Protein AF-A0ABD2N7H8-F1 (afdb_monomer_lite)

pLDDT: mean 76.95, std 12.11, range [37.44, 95.25]

Structure (mmCIF, N/CA/C/O backbone):
data_AF-A0ABD2N7H8-F1
#
_entry.id   AF-A0ABD2N7H8-F1
#
loop_
_atom_site.group_PDB
_atom_site.id
_atom_site.type_symbol
_atom_site.label_atom_id
_atom_site.label_alt_id
_atom_site.label_comp_id
_atom_site.label_asym_id
_atom_site.label_entity_id
_atom_site.label_seq_id
_atom_site.pdbx_PDB_ins_code
_atom_site.Cartn_x
_atom_site.Cartn_y
_atom_site.Cartn_z
_atom_site.occupancy
_atom_site.B_iso_or_equiv
_atom_site.auth_seq_id
_atom_site.auth_comp_id
_atom_site.auth_asym_id
_atom_site.auth_atom_id
_atom_site.pdbx_PDB_model_num
ATOM 1 N N . MET A 1 1 ? -6.642 -3.639 -12.240 1.00 63.88 1 MET A N 1
ATOM 2 C CA . MET A 1 1 ? -5.841 -4.214 -13.338 1.00 63.88 1 MET A CA 1
ATOM 3 C C . MET A 1 1 ? -6.192 -5.680 -13.541 1.00 63.88 1 MET A C 1
ATOM 5 O O . MET A 1 1 ? -6.770 -5.954 -14.569 1.00 63.88 1 MET A O 1
ATOM 9 N N . MET A 1 2 ? -6.009 -6.578 -12.559 1.00 77.31 2 MET A N 1
ATOM 10 C CA . MET A 1 2 ? -6.361 -8.007 -12.736 1.00 77.31 2 MET A CA 1
ATOM 11 C C . MET A 1 2 ? -7.836 -8.258 -13.088 1.00 77.31 2 MET A C 1
ATOM 13 O O . MET A 1 2 ? -8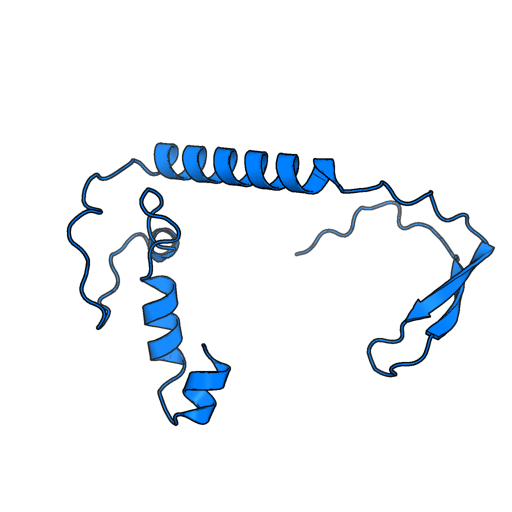.098 -8.890 -14.095 1.00 77.31 2 MET A O 1
ATOM 17 N N . LYS A 1 3 ? -8.788 -7.650 -12.367 1.00 81.75 3 LYS A N 1
ATOM 18 C CA . LYS A 1 3 ? -10.217 -7.739 -12.732 1.00 81.75 3 LYS A CA 1
ATOM 19 C C . LYS A 1 3 ? -10.524 -7.219 -14.140 1.00 81.75 3 LYS A C 1
ATOM 21 O O . LYS A 1 3 ? -11.371 -7.756 -14.820 1.00 81.75 3 LYS A O 1
ATOM 26 N N . LYS A 1 4 ? -9.796 -6.187 -14.578 1.00 82.94 4 LYS A N 1
ATOM 27 C CA . LYS A 1 4 ? -9.963 -5.628 -15.921 1.00 82.94 4 LYS A CA 1
ATOM 28 C C . LYS A 1 4 ? -9.431 -6.589 -16.993 1.00 82.94 4 LYS A C 1
ATOM 30 O O . LYS A 1 4 ? -10.059 -6.716 -18.023 1.00 82.94 4 LYS A O 1
ATOM 35 N N . ALA A 1 5 ? -8.316 -7.274 -16.733 1.00 83.38 5 ALA A N 1
ATOM 36 C CA . ALA A 1 5 ? -7.802 -8.309 -17.631 1.00 83.38 5 ALA A CA 1
ATOM 37 C C . ALA A 1 5 ? -8.780 -9.488 -17.752 1.00 83.38 5 ALA A C 1
ATOM 39 O O . ALA A 1 5 ? -8.982 -9.996 -18.844 1.00 83.38 5 ALA A O 1
ATOM 40 N N . GLU A 1 6 ? -9.427 -9.870 -16.643 1.00 83.94 6 GLU A N 1
ATOM 41 C CA . GLU A 1 6 ? -10.507 -10.868 -16.647 1.00 83.94 6 GLU A CA 1
ATOM 42 C C . GLU A 1 6 ? -11.719 -10.397 -17.468 1.00 83.94 6 GLU A C 1
ATOM 44 O O . GLU A 1 6 ? -12.287 -11.188 -18.214 1.00 83.94 6 GLU A O 1
ATOM 49 N N . ASP A 1 7 ? -12.094 -9.118 -17.360 1.00 88.25 7 ASP A N 1
ATOM 50 C CA . ASP A 1 7 ? -13.196 -8.529 -18.132 1.00 88.25 7 ASP A CA 1
ATOM 51 C C . ASP A 1 7 ? -12.862 -8.386 -19.637 1.00 88.25 7 ASP A C 1
ATOM 53 O O . ASP A 1 7 ? -13.755 -8.510 -20.476 1.00 88.25 7 ASP A O 1
ATOM 57 N N . ASP A 1 8 ? -11.590 -8.137 -19.976 1.00 85.75 8 ASP A N 1
ATOM 58 C CA . ASP A 1 8 ? -11.084 -7.902 -21.341 1.00 85.75 8 ASP A CA 1
ATOM 59 C C . ASP A 1 8 ? -10.575 -9.197 -22.040 1.00 85.75 8 ASP A C 1
ATOM 61 O O . ASP A 1 8 ? -10.069 -9.128 -23.160 1.00 85.75 8 ASP A O 1
ATOM 65 N N . ASP A 1 9 ? -10.724 -10.374 -21.409 1.00 83.38 9 ASP A N 1
ATOM 66 C CA . ASP A 1 9 ? -10.234 -11.696 -21.872 1.00 83.38 9 ASP A CA 1
ATOM 67 C C . ASP A 1 9 ? -8.712 -11.730 -22.165 1.00 83.38 9 ASP A C 1
ATOM 69 O O . ASP A 1 9 ? -8.216 -12.448 -23.037 1.00 83.38 9 ASP A O 1
ATOM 73 N N . GLU A 1 10 ? -7.945 -10.924 -21.424 1.00 82.31 10 GLU A N 1
ATOM 74 C CA . GLU A 1 10 ? -6.483 -10.866 -21.482 1.00 82.31 10 GLU A CA 1
ATOM 75 C C . GLU A 1 10 ? -5.841 -11.785 -20.429 1.00 82.31 10 GLU A C 1
ATOM 77 O O . GLU A 1 10 ? -6.380 -11.993 -19.343 1.00 82.31 10 GLU A O 1
ATOM 82 N N . ASP A 1 11 ? -4.631 -12.293 -20.703 1.00 85.75 11 ASP A N 1
ATOM 83 C CA . ASP A 1 11 ? -3.889 -13.128 -19.747 1.00 85.75 11 ASP A CA 1
ATOM 84 C C . ASP A 1 11 ? -3.553 -12.340 -18.454 1.00 85.75 11 ASP A C 1
ATOM 86 O O . ASP A 1 11 ? -2.730 -11.408 -18.481 1.00 85.75 11 ASP A O 1
ATOM 90 N N . PRO A 1 12 ? -4.097 -12.731 -17.281 1.00 85.38 12 PRO A N 1
ATOM 91 C CA . PRO A 1 12 ? -3.819 -12.056 -16.015 1.00 85.38 12 PRO A CA 1
ATOM 92 C C . PRO A 1 12 ? -2.330 -12.063 -15.639 1.00 85.38 12 PRO A C 1
ATOM 94 O O . PRO A 1 12 ? -1.849 -11.141 -14.967 1.00 85.38 12 PRO A O 1
ATOM 97 N N . HIS A 1 13 ? -1.575 -13.080 -16.072 1.00 84.62 13 HIS A N 1
ATOM 98 C CA . HIS A 1 13 ? -0.141 -13.181 -15.810 1.00 84.62 13 HIS A CA 1
ATOM 99 C C . HIS A 1 13 ? 0.656 -12.121 -16.565 1.00 84.62 13 HIS A C 1
ATOM 101 O O . HIS A 1 13 ? 1.638 -11.605 -16.021 1.00 84.62 13 HIS A O 1
ATOM 107 N N . LEU A 1 14 ? 0.218 -11.753 -17.770 1.00 83.69 14 LEU A N 1
ATOM 108 C CA . LEU A 1 14 ? 0.830 -10.687 -18.554 1.00 83.69 14 LEU A CA 1
ATOM 109 C C . LEU A 1 14 ? 0.590 -9.324 -17.895 1.00 83.69 14 LEU A C 1
ATOM 111 O O . LEU A 1 14 ? 1.540 -8.577 -17.662 1.00 83.69 14 LEU A O 1
ATOM 115 N N . CYS A 1 15 ? -0.642 -9.053 -17.460 1.00 83.50 15 CYS A N 1
ATOM 116 C CA . CYS A 1 15 ? -0.972 -7.848 -16.692 1.00 83.50 15 CYS A CA 1
ATOM 117 C C . CYS A 1 15 ? -0.119 -7.720 -15.417 1.00 83.50 15 CYS A C 1
ATOM 119 O O . CYS A 1 15 ? 0.377 -6.646 -15.063 1.00 83.50 15 CYS A O 1
ATOM 121 N N . LEU A 1 16 ? 0.087 -8.834 -14.713 1.00 84.00 16 LEU A N 1
ATOM 122 C CA . LEU A 1 16 ? 0.910 -8.872 -13.511 1.00 84.00 16 LEU A CA 1
ATOM 123 C C . LEU A 1 16 ? 2.403 -8.662 -13.815 1.00 84.00 16 LEU A C 1
ATOM 125 O O . LEU A 1 16 ? 3.113 -8.040 -13.019 1.00 84.00 16 LEU A O 1
ATOM 129 N N . LEU A 1 17 ? 2.882 -9.174 -14.950 1.00 82.81 17 LEU A N 1
ATOM 130 C CA . LEU A 1 17 ? 4.239 -8.950 -15.440 1.00 82.81 17 LEU A CA 1
ATOM 131 C C . LEU A 1 17 ? 4.483 -7.463 -15.700 1.00 82.81 17 LEU A C 1
ATOM 133 O O . LEU A 1 17 ? 5.481 -6.908 -15.237 1.00 82.81 17 LEU A O 1
ATOM 137 N N . GLU A 1 18 ? 3.546 -6.815 -16.387 1.00 80.88 18 GLU A N 1
ATOM 138 C CA . GLU A 1 18 ? 3.612 -5.391 -16.686 1.00 80.88 18 GLU A CA 1
ATOM 139 C C . GLU A 1 18 ? 3.586 -4.558 -15.413 1.00 80.88 18 GLU A C 1
ATOM 141 O O . GLU A 1 18 ? 4.498 -3.757 -15.206 1.00 80.88 18 GLU A O 1
ATOM 146 N N . TYR A 1 19 ? 2.640 -4.826 -14.508 1.00 82.06 19 TYR A N 1
ATOM 147 C CA . TYR A 1 19 ? 2.573 -4.172 -13.202 1.00 82.06 19 TYR A CA 1
ATOM 148 C C . TYR A 1 19 ? 3.915 -4.256 -12.464 1.00 82.06 19 TYR A C 1
ATOM 150 O O . TYR A 1 19 ? 4.448 -3.249 -11.999 1.00 82.06 19 TYR A O 1
ATOM 158 N N . ARG A 1 20 ? 4.527 -5.443 -12.431 1.00 78.25 20 ARG A N 1
ATOM 159 C CA . ARG A 1 20 ? 5.835 -5.651 -11.796 1.00 78.25 20 ARG A CA 1
ATOM 160 C C . ARG A 1 20 ? 7.001 -4.997 -12.510 1.00 78.25 20 ARG A C 1
ATOM 162 O O . ARG A 1 20 ? 8.039 -4.902 -11.869 1.00 78.25 20 ARG A O 1
ATOM 169 N N . SER A 1 21 ? 6.849 -4.615 -13.778 1.00 76.81 21 SER A N 1
ATOM 170 C CA . SER A 1 21 ? 7.846 -3.902 -14.587 1.00 76.81 21 SER A CA 1
ATOM 171 C C . SER A 1 21 ? 7.683 -2.376 -14.556 1.00 76.81 21 SER A C 1
ATOM 173 O O . SER A 1 21 ? 8.578 -1.651 -14.993 1.00 76.81 21 SER A O 1
ATOM 175 N N . THR A 1 22 ? 6.579 -1.870 -13.993 1.00 78.00 22 THR A N 1
ATOM 176 C CA . THR A 1 22 ? 6.336 -0.427 -13.871 1.00 78.00 22 THR A CA 1
ATOM 177 C C . THR A 1 22 ? 7.132 0.176 -12.706 1.00 78.00 22 THR A C 1
ATOM 179 O O . THR A 1 22 ? 7.180 -0.415 -11.620 1.00 78.00 22 THR A O 1
ATOM 182 N N . PRO A 1 23 ? 7.831 1.309 -12.902 1.00 74.25 23 PRO A N 1
ATOM 183 C CA . PRO A 1 23 ? 8.543 1.987 -11.823 1.00 74.25 23 PRO A CA 1
ATOM 184 C C . PRO A 1 23 ? 7.556 2.516 -10.776 1.00 74.25 23 PRO A C 1
ATOM 186 O O . PRO A 1 23 ? 6.489 3.020 -11.113 1.00 74.25 23 PRO A O 1
ATOM 189 N N . ILE A 1 24 ? 7.923 2.409 -9.497 1.00 75.81 24 ILE A N 1
ATOM 190 C CA . ILE A 1 24 ? 7.079 2.867 -8.378 1.00 75.81 24 ILE A CA 1
ATOM 191 C C . ILE A 1 24 ? 7.053 4.406 -8.315 1.00 75.81 24 ILE A C 1
ATOM 193 O O . ILE A 1 24 ? 6.109 5.009 -7.798 1.00 75.81 24 ILE A O 1
ATOM 197 N N . ASP A 1 25 ? 8.123 5.045 -8.792 1.00 73.69 25 ASP A N 1
ATOM 198 C CA . ASP A 1 25 ? 8.284 6.496 -8.870 1.00 73.69 25 ASP A CA 1
ATOM 199 C C . ASP A 1 25 ? 9.348 6.843 -9.925 1.00 73.69 25 ASP A C 1
ATOM 201 O O . ASP A 1 25 ? 10.155 5.990 -10.295 1.00 73.69 25 ASP A O 1
ATOM 205 N N . ALA A 1 26 ? 9.436 8.106 -10.342 1.00 69.75 26 ALA A N 1
ATOM 206 C CA . ALA A 1 26 ? 10.472 8.600 -11.253 1.00 69.75 26 ALA A CA 1
ATOM 207 C C . ALA A 1 26 ? 11.901 8.274 -10.766 1.00 69.75 26 ALA A C 1
ATOM 209 O O . ALA A 1 26 ? 12.813 8.075 -11.563 1.00 69.75 26 ALA A O 1
ATOM 210 N N . ASN A 1 27 ? 12.080 8.192 -9.444 1.00 67.56 27 ASN A N 1
ATOM 211 C CA . ASN A 1 27 ? 13.366 7.958 -8.787 1.00 67.56 27 ASN A CA 1
ATOM 212 C C . ASN A 1 27 ? 13.509 6.563 -8.156 1.00 67.56 27 ASN A C 1
ATOM 214 O O . ASN A 1 27 ? 14.572 6.264 -7.609 1.00 67.56 27 ASN A O 1
ATOM 218 N N . ILE A 1 28 ? 12.455 5.739 -8.175 1.00 70.75 28 ILE A N 1
ATOM 219 C CA . ILE A 1 28 ? 12.416 4.434 -7.506 1.00 70.75 28 ILE A CA 1
ATOM 220 C C . ILE A 1 28 ? 12.132 3.366 -8.551 1.00 70.75 28 ILE A C 1
ATOM 222 O O . ILE A 1 28 ? 11.084 3.358 -9.200 1.00 70.75 28 ILE A O 1
ATOM 226 N N . LYS A 1 29 ? 13.082 2.439 -8.688 1.00 69.31 29 LYS A N 1
ATOM 227 C CA . LYS A 1 29 ? 12.980 1.339 -9.641 1.00 69.31 29 LYS A CA 1
ATOM 228 C C . LYS A 1 29 ? 11.749 0.484 -9.371 1.00 69.31 29 LYS A C 1
ATOM 230 O O . LYS A 1 29 ? 11.226 0.395 -8.262 1.00 69.31 29 LYS A O 1
ATOM 235 N N . SER A 1 30 ? 11.320 -0.161 -10.439 1.00 68.44 30 SER A N 1
ATOM 236 C CA . SER A 1 30 ? 10.220 -1.106 -10.430 1.00 68.44 30 SER A CA 1
ATOM 237 C C . SER A 1 30 ? 10.436 -2.262 -9.430 1.00 68.44 30 SER A C 1
ATOM 239 O O . SER A 1 30 ? 11.594 -2.614 -9.161 1.00 68.44 30 SER A O 1
ATOM 241 N N . PRO A 1 31 ? 9.364 -2.907 -8.913 1.00 64.06 31 PRO A N 1
ATOM 242 C CA . PRO A 1 31 ? 9.455 -4.083 -8.036 1.00 64.06 31 PRO A CA 1
ATOM 243 C C . PRO A 1 31 ? 10.268 -5.260 -8.600 1.00 64.06 31 PRO A C 1
ATOM 245 O O . PRO A 1 31 ? 10.590 -6.190 -7.862 1.00 64.06 31 PRO A O 1
ATOM 248 N N . VAL A 1 32 ? 10.663 -5.207 -9.878 1.00 65.25 32 VAL A N 1
ATOM 249 C CA . VAL A 1 32 ? 11.702 -6.040 -10.508 1.00 65.25 32 VAL A CA 1
ATOM 250 C C . VAL A 1 32 ? 12.953 -6.250 -9.638 1.00 65.25 32 VAL A C 1
ATOM 252 O O . VAL A 1 32 ? 13.585 -7.301 -9.739 1.00 65.25 32 VAL A O 1
ATOM 255 N N . LEU A 1 33 ? 13.303 -5.310 -8.748 1.00 62.81 33 LEU A N 1
ATOM 256 C CA . LEU A 1 33 ? 14.411 -5.474 -7.794 1.00 62.81 33 LEU A CA 1
ATOM 257 C C . LEU A 1 33 ? 14.343 -6.777 -6.982 1.00 62.81 33 LEU A C 1
ATOM 259 O O . LEU A 1 33 ? 15.394 -7.332 -6.663 1.00 62.81 33 LEU A O 1
ATOM 263 N N . LEU A 1 34 ? 13.141 -7.295 -6.708 1.00 67.88 34 LEU A N 1
ATOM 264 C CA . LEU A 1 34 ? 12.941 -8.578 -6.024 1.00 67.88 34 LEU A CA 1
ATOM 265 C C . LEU A 1 34 ? 13.573 -9.757 -6.778 1.00 67.88 34 LEU A C 1
ATOM 267 O O . LEU A 1 34 ? 14.021 -10.715 -6.158 1.00 67.88 34 LEU A O 1
ATOM 271 N N . PHE A 1 35 ? 13.633 -9.683 -8.108 1.00 68.62 35 PHE A N 1
ATOM 272 C CA . PHE A 1 35 ? 14.130 -10.763 -8.963 1.00 68.62 35 PHE A CA 1
ATOM 273 C C . PHE A 1 35 ? 15.593 -10.584 -9.379 1.00 68.62 35 PHE A C 1
ATOM 275 O O . PHE A 1 35 ? 16.144 -11.467 -10.032 1.00 68.62 35 PHE A O 1
ATOM 282 N N . ASN A 1 36 ? 16.221 -9.453 -9.026 1.00 65.44 36 ASN A N 1
ATOM 283 C CA . ASN A 1 36 ? 17.613 -9.108 -9.353 1.00 65.44 36 ASN A CA 1
ATOM 284 C C . ASN A 1 36 ? 17.986 -9.281 -10.847 1.00 65.44 36 ASN A C 1
ATOM 286 O O . ASN A 1 36 ? 19.157 -9.434 -11.184 1.00 65.44 36 ASN A O 1
ATOM 290 N N . LYS A 1 37 ? 16.993 -9.264 -11.742 1.00 67.69 37 LYS A N 1
ATOM 291 C CA . LYS A 1 37 ? 17.129 -9.382 -13.197 1.00 67.69 37 LYS A CA 1
ATOM 292 C C . LYS A 1 37 ? 16.087 -8.502 -13.861 1.00 67.69 37 LYS A C 1
ATOM 294 O O . LYS A 1 37 ? 15.000 -8.350 -13.315 1.00 67.69 37 LYS A O 1
ATOM 299 N N . GLU A 1 38 ? 16.384 -7.961 -15.034 1.00 69.69 38 GLU A N 1
ATOM 300 C CA . GLU A 1 38 ? 15.369 -7.251 -15.809 1.00 69.69 38 GLU A CA 1
ATOM 301 C C . GLU A 1 38 ? 14.304 -8.211 -16.347 1.00 69.69 38 GLU A C 1
ATOM 303 O O . GLU A 1 38 ? 14.602 -9.334 -16.759 1.00 69.69 38 GLU A O 1
ATOM 308 N N . ILE A 1 39 ? 13.053 -7.755 -16.342 1.00 71.06 39 ILE A N 1
ATOM 309 C CA . ILE A 1 39 ? 11.923 -8.462 -16.940 1.00 71.06 39 ILE A CA 1
ATOM 310 C C . ILE A 1 39 ? 11.694 -7.891 -18.342 1.00 71.06 39 ILE A C 1
ATOM 312 O O . ILE A 1 39 ? 11.707 -6.674 -18.537 1.00 71.06 39 ILE A O 1
ATOM 316 N N . ASN A 1 40 ? 11.487 -8.773 -19.318 1.00 70.69 40 ASN A N 1
ATOM 317 C CA . ASN A 1 40 ? 11.059 -8.383 -20.657 1.00 70.69 40 ASN A CA 1
ATOM 318 C C . ASN A 1 40 ? 9.550 -8.122 -20.620 1.00 70.69 40 ASN A C 1
ATOM 320 O O . ASN A 1 40 ? 8.778 -9.061 -20.444 1.00 70.69 40 ASN A O 1
ATOM 324 N N . SER A 1 41 ? 9.144 -6.859 -20.738 1.00 71.69 41 SER A N 1
ATOM 325 C CA . SER A 1 41 ? 7.740 -6.447 -20.828 1.00 71.69 41 SER A CA 1
ATOM 326 C C . SER A 1 41 ? 7.456 -5.771 -22.169 1.00 71.69 41 SER A C 1
ATOM 328 O O . SER A 1 41 ? 8.378 -5.364 -22.878 1.00 71.69 41 SER A O 1
ATOM 330 N N . LEU A 1 42 ? 6.171 -5.690 -22.522 1.00 72.44 42 LEU A N 1
ATOM 331 C CA . LEU A 1 42 ? 5.688 -5.092 -23.771 1.00 72.44 42 LEU A CA 1
ATOM 332 C C . LEU A 1 42 ? 5.655 -3.558 -23.718 1.00 72.44 42 LEU A C 1
ATOM 334 O O . LEU A 1 42 ? 5.595 -2.895 -24.753 1.00 72.44 42 LEU A O 1
ATOM 338 N N . LEU A 1 43 ? 5.716 -2.986 -22.512 1.00 71.56 43 LEU A N 1
ATOM 339 C CA . LEU A 1 43 ? 5.711 -1.546 -22.310 1.00 71.56 43 LEU A CA 1
ATOM 340 C C . LEU A 1 43 ? 7.038 -0.923 -22.775 1.00 71.56 43 LEU A C 1
ATOM 342 O O . LEU A 1 43 ? 8.112 -1.443 -22.453 1.00 71.56 43 LEU A O 1
ATOM 346 N N . PRO A 1 44 ? 6.999 0.230 -23.469 1.00 68.44 44 PRO A N 1
ATOM 347 C CA . PRO A 1 44 ? 8.202 0.977 -23.793 1.00 68.44 44 PRO A CA 1
ATOM 348 C C . PRO A 1 44 ? 8.979 1.307 -22.516 1.00 68.44 44 PRO A C 1
ATOM 350 O O . PRO A 1 44 ? 8.503 2.036 -21.642 1.00 68.44 44 PRO A O 1
ATOM 353 N N . LYS A 1 45 ? 10.202 0.783 -22.407 1.00 62.16 45 LYS A N 1
ATOM 354 C CA . LYS A 1 45 ? 11.126 1.150 -21.333 1.00 62.16 45 LYS A CA 1
ATOM 355 C C . LYS A 1 45 ? 11.537 2.606 -21.562 1.00 62.16 45 LYS A C 1
ATOM 357 O O . LYS A 1 45 ? 12.395 2.880 -22.395 1.00 62.16 45 LYS A O 1
ATOM 362 N N . PHE A 1 46 ? 10.917 3.561 -20.868 1.00 56.34 46 PHE A N 1
ATOM 363 C CA . PHE A 1 46 ? 11.385 4.949 -20.892 1.00 56.34 46 PHE A CA 1
ATOM 364 C C . PHE A 1 46 ? 12.840 4.973 -20.396 1.00 56.34 46 PHE A C 1
ATOM 366 O O . PHE A 1 46 ? 13.118 4.712 -19.231 1.00 56.34 46 PHE A O 1
ATOM 373 N N . PHE A 1 47 ? 13.782 5.262 -21.291 1.00 51.69 47 PHE A N 1
ATOM 374 C CA . PHE A 1 47 ? 15.236 5.147 -21.099 1.00 51.69 47 PHE A CA 1
ATOM 375 C C . PHE A 1 47 ? 15.849 6.088 -20.035 1.00 51.69 47 PHE A C 1
ATOM 377 O O . PHE A 1 47 ? 17.069 6.195 -19.931 1.00 51.69 47 PHE A O 1
ATOM 384 N N . ILE A 1 48 ? 15.040 6.766 -19.217 1.00 49.88 48 ILE A N 1
ATOM 385 C CA . ILE A 1 48 ? 15.506 7.736 -18.211 1.00 49.88 48 ILE A CA 1
ATOM 386 C C . ILE A 1 48 ? 15.989 7.033 -16.922 1.00 49.88 48 ILE A C 1
ATOM 388 O O . ILE A 1 48 ? 16.754 7.597 -16.145 1.00 49.88 48 ILE A O 1
ATOM 392 N N . PHE A 1 49 ? 15.634 5.762 -16.708 1.00 53.50 49 PHE A N 1
ATOM 393 C CA . PHE A 1 49 ? 15.879 5.047 -15.444 1.00 53.50 49 PHE A CA 1
ATOM 394 C C . PHE A 1 49 ? 17.277 4.417 -15.288 1.00 53.50 49 PHE A C 1
ATOM 396 O O . PHE A 1 49 ? 17.536 3.716 -14.307 1.00 53.50 49 PHE A O 1
ATOM 403 N N . ASN A 1 50 ? 18.196 4.684 -16.219 1.00 48.16 50 ASN A N 1
ATOM 404 C CA . ASN A 1 50 ? 19.546 4.109 -16.230 1.00 48.16 50 ASN A CA 1
ATOM 405 C C . ASN A 1 50 ? 20.564 4.829 -15.332 1.00 48.16 50 ASN A C 1
ATOM 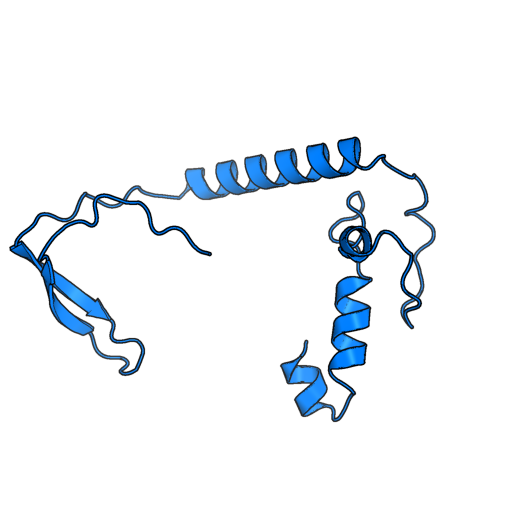407 O O . ASN A 1 50 ? 21.750 4.513 -15.384 1.00 48.16 50 ASN A O 1
ATOM 411 N N . GLN A 1 51 ? 20.140 5.741 -14.454 1.00 53.12 51 GLN A N 1
ATOM 412 C CA . GLN A 1 51 ? 20.973 6.072 -13.298 1.00 53.12 51 GLN A CA 1
ATOM 413 C C . GLN A 1 51 ? 20.759 4.981 -12.257 1.00 53.12 51 GLN A C 1
ATOM 415 O O . GLN A 1 51 ? 19.787 4.975 -11.500 1.00 53.12 51 GLN A O 1
ATOM 420 N N . VAL A 1 52 ? 21.642 3.983 -12.298 1.00 53.78 52 VAL A N 1
ATOM 421 C CA . VAL A 1 52 ? 21.667 2.867 -11.359 1.00 53.78 52 VAL A CA 1
ATOM 422 C C . VAL A 1 52 ? 21.974 3.421 -9.973 1.00 53.78 52 VAL A C 1
ATOM 424 O O . VAL A 1 52 ? 23.117 3.429 -9.536 1.00 53.78 52 VAL A O 1
ATOM 427 N N . LYS A 1 53 ? 20.933 3.862 -9.265 1.00 58.41 53 LYS A N 1
ATOM 428 C CA . LYS A 1 53 ? 21.008 3.987 -7.818 1.00 58.41 53 LYS A CA 1
ATOM 429 C C . LYS A 1 53 ? 21.288 2.604 -7.249 1.00 58.41 53 LYS A C 1
ATOM 431 O O . LYS A 1 53 ? 20.661 1.617 -7.666 1.00 58.41 53 LYS A O 1
ATOM 436 N N . GLY A 1 54 ? 22.258 2.527 -6.343 1.00 68.31 54 GLY A N 1
ATOM 437 C CA . GLY A 1 54 ? 22.583 1.294 -5.634 1.00 68.31 54 GLY A CA 1
ATOM 438 C C . GLY A 1 54 ? 21.365 0.745 -4.878 1.00 68.31 54 GLY A C 1
ATOM 439 O O . GLY A 1 54 ? 20.376 1.451 -4.652 1.00 68.31 54 GLY A O 1
ATOM 440 N N . LYS A 1 55 ? 21.428 -0.529 -4.464 1.00 73.50 55 LYS A N 1
ATOM 441 C CA . LYS A 1 55 ? 20.378 -1.139 -3.622 1.00 73.50 55 LYS A CA 1
ATOM 442 C C . LYS A 1 55 ? 20.125 -0.301 -2.359 1.00 73.50 55 LYS A C 1
ATOM 444 O O . LYS A 1 55 ? 18.972 -0.021 -2.046 1.00 73.50 55 LYS A O 1
ATOM 449 N N . GLU A 1 56 ? 21.197 0.181 -1.731 1.00 79.12 56 GLU A N 1
ATOM 450 C CA . GLU A 1 56 ? 21.153 1.050 -0.547 1.00 79.12 56 GLU A CA 1
ATOM 451 C C . GLU A 1 56 ? 20.459 2.391 -0.811 1.00 79.12 56 GLU A C 1
ATOM 453 O O . GLU A 1 56 ? 19.573 2.804 -0.072 1.00 79.12 56 GLU A O 1
ATOM 458 N N . GLU A 1 57 ? 20.780 3.063 -1.914 1.00 80.25 57 GLU A N 1
ATOM 459 C CA . GLU A 1 57 ? 20.156 4.346 -2.255 1.00 80.25 57 GLU A CA 1
ATOM 460 C C . GLU A 1 57 ? 18.656 4.207 -2.542 1.00 80.25 57 GLU A C 1
ATOM 462 O O . GLU A 1 57 ? 17.854 5.080 -2.188 1.00 80.25 57 GLU A O 1
ATOM 467 N N . THR A 1 58 ? 18.260 3.094 -3.168 1.00 78.62 58 THR A N 1
ATOM 468 C CA . THR A 1 58 ? 16.844 2.788 -3.399 1.00 78.62 58 THR A CA 1
ATOM 469 C C . THR A 1 58 ? 16.130 2.513 -2.079 1.00 78.62 58 THR A C 1
ATOM 471 O O . THR A 1 58 ? 15.034 3.030 -1.863 1.00 78.62 58 THR A O 1
ATOM 474 N N . ARG A 1 59 ? 16.765 1.752 -1.179 1.00 82.94 59 ARG A N 1
ATOM 475 C CA . ARG A 1 59 ? 16.249 1.486 0.166 1.00 82.94 59 ARG A CA 1
ATOM 476 C C . ARG A 1 59 ? 16.035 2.785 0.945 1.00 82.94 59 ARG A C 1
ATOM 478 O O . ARG A 1 59 ? 14.921 3.029 1.395 1.00 82.94 59 ARG A O 1
ATOM 485 N N . ASN A 1 60 ? 17.042 3.652 1.003 1.00 87.44 60 ASN A N 1
ATOM 486 C CA . ASN A 1 60 ? 16.946 4.951 1.674 1.00 87.44 60 ASN A CA 1
ATOM 487 C C . ASN A 1 60 ? 15.811 5.808 1.092 1.00 87.44 60 ASN A C 1
ATOM 489 O O . ASN A 1 60 ? 15.051 6.437 1.825 1.00 87.44 60 ASN A O 1
ATOM 493 N N . SER A 1 61 ? 15.645 5.801 -0.235 1.00 85.56 61 SER A N 1
ATOM 494 C CA . SER A 1 61 ? 14.555 6.531 -0.901 1.00 85.56 61 SER A CA 1
ATOM 495 C C . SER A 1 61 ? 13.170 5.996 -0.506 1.00 85.56 61 SER A C 1
ATOM 497 O O . SER A 1 61 ? 12.239 6.781 -0.312 1.00 85.56 61 SER A O 1
ATOM 499 N N . LEU A 1 62 ? 13.028 4.672 -0.367 1.00 86.38 62 LEU A N 1
ATOM 500 C CA . LEU A 1 62 ? 11.797 4.033 0.101 1.00 86.38 62 LEU A CA 1
ATOM 501 C C . LEU A 1 62 ? 11.507 4.370 1.567 1.00 86.38 62 LEU A C 1
ATOM 503 O O . LEU A 1 62 ? 10.371 4.719 1.881 1.00 86.38 62 LEU A O 1
ATOM 507 N N . GLU A 1 63 ? 12.512 4.318 2.442 1.00 90.56 63 GLU A N 1
ATOM 508 C CA . GLU A 1 63 ? 12.370 4.662 3.863 1.00 90.56 63 GLU A CA 1
ATOM 509 C C . GLU A 1 63 ? 11.925 6.121 4.035 1.00 90.56 63 GLU A C 1
ATOM 511 O O . GLU A 1 63 ? 10.930 6.393 4.705 1.00 90.56 63 GLU A O 1
ATOM 516 N N . VAL A 1 64 ? 12.560 7.064 3.329 1.00 92.06 64 VAL A N 1
ATOM 517 C CA . VAL A 1 64 ? 12.155 8.481 3.341 1.00 92.06 64 VAL A CA 1
ATOM 518 C C . VAL A 1 64 ? 10.714 8.662 2.855 1.00 92.06 64 VAL A C 1
ATOM 520 O O . VAL A 1 64 ? 9.963 9.464 3.415 1.00 92.06 64 VAL A O 1
ATOM 523 N N . ARG A 1 65 ? 10.293 7.924 1.820 1.00 89.50 65 ARG A N 1
ATOM 524 C CA . ARG A 1 65 ? 8.911 7.976 1.322 1.00 89.50 65 ARG A CA 1
ATOM 525 C C . ARG A 1 65 ? 7.918 7.455 2.361 1.00 89.50 65 ARG A C 1
ATOM 527 O O . ARG A 1 65 ? 6.885 8.092 2.559 1.00 89.50 65 ARG A O 1
ATOM 534 N N . GLN A 1 66 ? 8.233 6.347 3.031 1.00 91.56 66 GLN A N 1
ATOM 535 C CA . GLN A 1 66 ? 7.404 5.796 4.108 1.00 91.56 66 GLN A CA 1
ATOM 536 C C . GLN A 1 66 ? 7.292 6.779 5.277 1.00 91.56 66 GLN A C 1
ATOM 538 O O . GLN A 1 66 ? 6.190 7.025 5.761 1.00 91.56 66 GLN A O 1
ATOM 543 N N . MET A 1 67 ? 8.401 7.413 5.674 1.00 95.19 67 MET A N 1
ATOM 544 C CA . MET A 1 67 ? 8.401 8.436 6.725 1.00 95.19 67 MET A CA 1
ATOM 545 C C . MET A 1 67 ? 7.511 9.627 6.368 1.00 95.19 67 MET A C 1
ATOM 547 O O . MET A 1 67 ? 6.699 10.043 7.188 1.00 95.19 67 MET A O 1
ATOM 551 N N . LYS A 1 68 ? 7.605 10.146 5.136 1.00 94.25 68 LYS A N 1
ATOM 552 C CA . LYS A 1 68 ? 6.728 11.233 4.671 1.00 94.25 68 LYS A CA 1
ATOM 553 C C . LYS A 1 68 ? 5.263 10.814 4.671 1.00 94.25 68 LYS A C 1
ATOM 555 O O . LYS A 1 68 ? 4.409 11.581 5.100 1.00 94.25 68 LYS A O 1
ATOM 560 N N . GLN A 1 69 ? 4.961 9.608 4.191 1.00 92.38 69 GLN A N 1
ATOM 561 C CA . GLN A 1 69 ? 3.594 9.092 4.182 1.00 92.38 69 GLN A CA 1
ATOM 562 C C . GLN A 1 69 ? 3.025 9.008 5.602 1.00 92.38 69 GLN A C 1
ATOM 564 O O . GLN A 1 69 ? 1.905 9.464 5.824 1.00 92.38 69 GLN A O 1
ATOM 569 N N . LYS A 1 70 ? 3.816 8.495 6.553 1.00 93.88 70 LYS A N 1
ATOM 570 C CA . LYS A 1 70 ? 3.475 8.482 7.977 1.00 93.88 70 LYS A CA 1
ATOM 571 C C . LYS A 1 70 ? 3.226 9.898 8.495 1.00 93.88 70 LYS A C 1
ATOM 573 O O . LYS A 1 70 ? 2.170 10.155 9.048 1.00 93.88 70 LYS A O 1
ATOM 578 N N . GLU A 1 71 ? 4.136 10.835 8.241 1.00 95.25 71 GLU A N 1
ATOM 579 C CA . GLU A 1 71 ? 3.996 12.227 8.681 1.00 95.25 71 GLU A CA 1
ATOM 580 C C . GLU A 1 71 ? 2.699 12.877 8.167 1.00 95.25 71 GLU A C 1
ATOM 582 O O . GLU A 1 71 ? 1.998 13.547 8.919 1.00 95.25 71 GLU A O 1
ATOM 587 N N . TYR A 1 72 ? 2.350 12.686 6.891 1.00 94.75 72 TYR A N 1
ATOM 588 C CA . TYR A 1 72 ? 1.108 13.232 6.334 1.00 94.75 72 TYR A CA 1
ATOM 589 C C . TYR A 1 72 ? -0.148 12.556 6.883 1.00 94.75 72 TYR A C 1
ATOM 591 O O . TYR A 1 72 ? -1.163 13.229 7.055 1.00 94.75 72 TYR A O 1
ATOM 599 N N . TYR A 1 73 ? -0.088 11.252 7.142 1.00 91.06 73 TYR A N 1
ATOM 600 C CA . TYR A 1 73 ? -1.186 10.516 7.760 1.00 91.06 73 TYR A CA 1
ATOM 601 C C . TYR A 1 73 ? -1.415 10.988 9.202 1.00 91.06 73 TYR A C 1
ATOM 603 O O . TYR A 1 73 ? -2.524 11.393 9.552 1.00 91.06 73 TYR A O 1
ATOM 611 N N . ASP A 1 74 ? -0.342 11.046 9.991 1.00 92.44 74 ASP A N 1
ATOM 612 C CA . ASP A 1 74 ? -0.361 11.423 11.405 1.00 92.44 74 ASP A CA 1
ATOM 613 C C . ASP A 1 74 ? -0.885 12.853 11.630 1.00 92.44 74 ASP A C 1
ATOM 615 O O . ASP A 1 74 ? -1.448 13.138 12.680 1.00 92.44 74 ASP A O 1
ATOM 619 N N . LYS A 1 75 ? -0.782 13.755 10.637 1.00 92.25 75 LYS A N 1
ATOM 620 C CA . LYS A 1 75 ? -1.339 15.125 10.719 1.00 92.25 75 LYS A CA 1
ATOM 621 C C . LYS A 1 75 ? -2.847 15.163 10.954 1.00 92.25 75 LYS A C 1
ATOM 623 O O . LYS A 1 75 ? -3.334 16.098 11.581 1.00 92.25 75 LYS A O 1
ATOM 628 N N . ASN A 1 76 ? -3.581 14.198 10.406 1.00 87.38 76 ASN A N 1
ATOM 629 C CA . ASN A 1 76 ? -5.041 14.139 10.507 1.00 87.38 76 ASN A CA 1
ATOM 630 C C . ASN A 1 76 ? -5.529 12.916 11.290 1.00 87.38 76 ASN A C 1
ATOM 632 O O . ASN A 1 76 ? -6.727 12.805 11.561 1.00 87.38 76 ASN A O 1
ATOM 636 N N . ALA A 1 77 ? -4.627 11.994 11.630 1.00 86.75 77 ALA A N 1
ATOM 637 C CA . ALA A 1 77 ? -4.957 10.841 12.442 1.00 86.75 77 ALA A CA 1
ATOM 638 C C . ALA A 1 77 ? -5.278 11.289 13.873 1.00 86.75 77 ALA A C 1
ATOM 640 O O . ALA A 1 77 ? -4.633 12.173 14.435 1.00 86.75 77 ALA A O 1
ATOM 641 N N . LYS A 1 78 ? -6.300 10.673 14.460 1.00 83.50 78 LYS A N 1
ATOM 642 C CA . LYS A 1 78 ? -6.605 10.794 15.883 1.00 83.50 78 LYS A CA 1
ATOM 643 C C . LYS A 1 78 ? -6.429 9.421 16.496 1.00 83.50 78 LYS A C 1
ATOM 645 O O . LYS A 1 78 ? -7.025 8.465 15.996 1.00 83.50 78 LYS A O 1
ATOM 650 N N . ASP A 1 79 ? -5.638 9.346 17.556 1.00 80.38 79 ASP A N 1
ATOM 651 C CA . ASP A 1 79 ? -5.545 8.126 18.342 1.00 80.38 79 ASP A CA 1
ATOM 652 C C . ASP A 1 79 ? -6.917 7.834 18.949 1.00 80.38 79 ASP A C 1
ATOM 654 O O . ASP A 1 79 ? -7.580 8.715 19.504 1.00 80.38 79 ASP A O 1
ATOM 658 N N . LEU A 1 80 ? -7.377 6.601 18.756 1.00 79.88 80 LEU A N 1
ATOM 659 C CA . LEU A 1 80 ? -8.651 6.158 19.294 1.00 79.88 80 LEU A CA 1
ATOM 660 C C . LEU A 1 80 ? -8.493 5.946 20.800 1.00 79.88 80 LEU A C 1
ATOM 662 O O . LEU A 1 80 ? -7.479 5.403 21.243 1.00 79.88 80 LEU A O 1
ATOM 666 N N . GLU A 1 81 ? -9.495 6.353 21.578 1.00 79.75 81 GLU A N 1
ATOM 667 C CA . GLU A 1 81 ? -9.493 6.084 23.012 1.00 79.75 81 GLU A CA 1
ATOM 668 C C . GLU A 1 81 ? -9.400 4.583 23.284 1.00 79.75 81 GLU A C 1
ATOM 670 O O . GLU A 1 81 ? -9.955 3.741 22.570 1.00 79.75 81 GLU A O 1
ATOM 675 N N . GLU A 1 82 ? -8.662 4.250 24.336 1.00 77.06 82 GLU A N 1
ATOM 676 C CA . GLU A 1 82 ? -8.446 2.870 24.712 1.00 77.06 82 GLU A CA 1
ATOM 677 C C . GLU A 1 82 ? -9.746 2.199 25.181 1.00 77.06 82 GLU A C 1
ATOM 679 O O . GLU A 1 82 ? -10.295 2.532 26.233 1.00 77.06 82 GLU A O 1
ATOM 684 N N . VAL A 1 83 ? -10.181 1.173 24.448 1.00 78.69 83 VAL A N 1
ATOM 685 C CA . VAL A 1 83 ? -11.401 0.406 24.742 1.00 78.69 83 VAL A CA 1
ATOM 686 C C . VAL A 1 83 ? -11.243 -0.416 26.021 1.00 78.69 83 VAL A C 1
ATOM 688 O O . VAL A 1 83 ? -10.301 -1.211 26.138 1.00 78.69 83 VAL A O 1
ATOM 691 N N . ARG A 1 84 ? -12.147 -0.259 26.990 1.00 80.56 84 ARG A N 1
ATOM 692 C CA . ARG A 1 84 ? -12.054 -0.934 28.296 1.00 80.56 84 ARG A CA 1
ATOM 693 C C . ARG A 1 84 ? -12.604 -2.358 28.233 1.00 80.56 84 ARG A C 1
ATOM 695 O O . ARG A 1 84 ? -13.535 -2.660 27.492 1.00 80.56 84 ARG A O 1
ATOM 702 N N . VAL A 1 85 ? -12.041 -3.249 29.051 1.00 80.12 85 VAL A N 1
ATOM 703 C CA . VAL A 1 85 ? -12.611 -4.593 29.240 1.00 80.12 85 VAL A CA 1
ATOM 704 C C . VAL A 1 85 ? -14.011 -4.442 29.841 1.00 80.12 85 VAL A C 1
ATOM 706 O O . VAL A 1 85 ? -14.191 -3.667 30.781 1.00 80.12 85 VAL A O 1
ATOM 709 N N . ASN A 1 86 ? -14.980 -5.186 29.305 1.00 81.56 86 ASN A N 1
ATOM 710 C CA . ASN A 1 86 ? -16.418 -5.095 29.600 1.00 81.56 86 ASN A CA 1
ATOM 711 C C . ASN A 1 86 ? -17.165 -3.879 29.030 1.00 81.56 86 ASN A C 1
ATOM 713 O O . ASN A 1 86 ? -18.310 -3.648 29.410 1.00 81.56 86 ASN A O 1
ATOM 717 N N . GLU A 1 87 ? -16.568 -3.121 28.113 1.00 83.38 87 GLU A N 1
ATOM 718 C CA . GLU A 1 87 ? -17.289 -2.079 27.381 1.00 83.38 87 GLU A CA 1
ATOM 719 C C . GLU A 1 87 ? -18.213 -2.691 26.313 1.00 83.38 87 GLU A C 1
ATOM 721 O O . GLU A 1 87 ? -17.824 -3.629 25.605 1.00 83.38 87 GLU A O 1
ATOM 726 N N . GLU A 1 88 ? -19.442 -2.172 26.208 1.00 85.38 88 GLU A N 1
ATOM 727 C CA . GLU A 1 88 ? -20.367 -2.520 25.128 1.00 85.38 88 GLU A CA 1
ATOM 728 C C . GLU A 1 88 ? -19.941 -1.810 23.844 1.00 85.38 88 GLU A C 1
ATOM 730 O O . GLU A 1 88 ? -19.965 -0.584 23.741 1.00 85.38 88 GLU A O 1
ATOM 735 N N . VAL A 1 89 ? -19.577 -2.594 22.837 1.00 86.06 89 VAL A N 1
ATOM 736 C CA . VAL A 1 89 ? -19.139 -2.107 21.532 1.00 86.06 89 VAL A CA 1
ATOM 737 C C . VAL A 1 89 ? -20.066 -2.625 20.443 1.00 86.06 89 VAL A C 1
ATOM 739 O O . VAL A 1 89 ? -20.729 -3.652 20.585 1.00 86.06 89 VAL A O 1
ATOM 742 N N . ARG A 1 90 ? -20.115 -1.923 19.313 1.00 87.31 90 ARG A N 1
ATOM 743 C CA . ARG A 1 90 ? -20.765 -2.433 18.103 1.00 87.31 90 ARG A CA 1
ATOM 744 C C . ARG A 1 90 ? -19.701 -2.917 17.140 1.00 87.31 90 ARG A C 1
ATOM 746 O O . ARG A 1 90 ? -18.800 -2.164 16.782 1.00 87.31 90 ARG A O 1
ATOM 753 N N . VAL A 1 91 ? -19.827 -4.159 16.699 1.00 86.19 91 VAL A N 1
ATOM 754 C CA . VAL A 1 91 ? -18.913 -4.780 1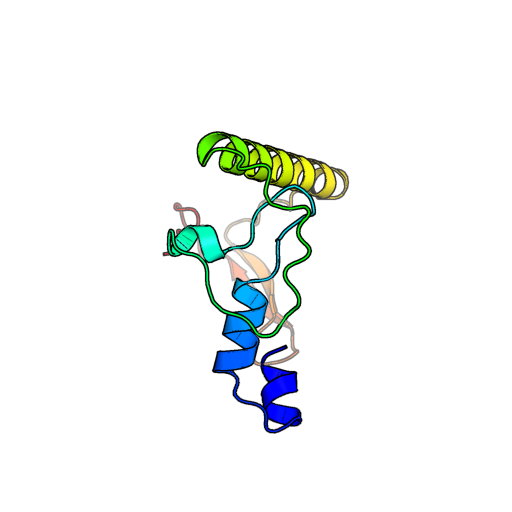5.746 1.00 86.19 91 VAL A CA 1
ATOM 755 C C . VAL A 1 91 ? -19.612 -4.858 14.398 1.00 86.19 91 VAL A C 1
ATOM 757 O O . VAL A 1 91 ? -20.733 -5.357 14.284 1.00 86.19 91 VAL A O 1
ATOM 760 N N . GLN A 1 92 ? -18.956 -4.341 13.362 1.00 86.81 92 GLN A N 1
ATOM 761 C CA . GLN A 1 92 ? -19.432 -4.510 11.998 1.00 86.81 92 GLN A CA 1
ATOM 762 C C . GLN A 1 92 ? -19.110 -5.931 11.543 1.00 86.81 92 GLN A C 1
ATOM 764 O O . GLN A 1 92 ? -17.943 -6.318 11.441 1.00 86.81 92 GLN A O 1
ATOM 769 N N . ASN A 1 93 ? -20.147 -6.713 11.266 1.00 82.00 93 ASN A N 1
ATOM 770 C CA . ASN A 1 93 ? -19.971 -8.044 10.716 1.00 82.00 93 ASN A CA 1
ATOM 771 C C . ASN A 1 93 ? -19.528 -7.909 9.247 1.00 82.00 93 ASN A C 1
ATOM 773 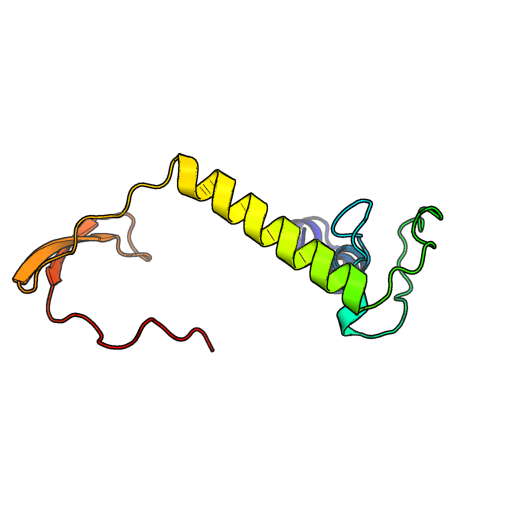O O . ASN A 1 93 ? -20.198 -7.268 8.452 1.00 82.00 93 ASN A O 1
ATOM 777 N N . GLN A 1 94 ? -18.396 -8.482 8.839 1.00 80.56 94 GLN A N 1
ATOM 778 C CA . GLN A 1 94 ? -17.942 -8.330 7.445 1.00 80.56 94 GLN A CA 1
ATOM 779 C C . GLN A 1 94 ? -18.866 -9.040 6.438 1.00 80.56 94 GLN A C 1
ATOM 781 O O . GLN A 1 94 ? -18.918 -8.655 5.274 1.00 80.56 94 GLN A O 1
ATOM 786 N N . ASN A 1 95 ? -19.636 -10.033 6.897 1.00 80.06 95 ASN A N 1
ATOM 787 C CA . ASN A 1 95 ? -20.561 -10.807 6.065 1.00 80.06 95 ASN A CA 1
ATOM 788 C C . ASN A 1 95 ? -21.981 -10.223 6.037 1.00 80.06 95 ASN A C 1
ATOM 790 O O . ASN A 1 95 ? -22.782 -10.589 5.179 1.00 80.06 95 ASN A O 1
ATOM 794 N N . LYS A 1 96 ? -22.318 -9.335 6.978 1.00 75.19 96 LYS A N 1
ATOM 795 C CA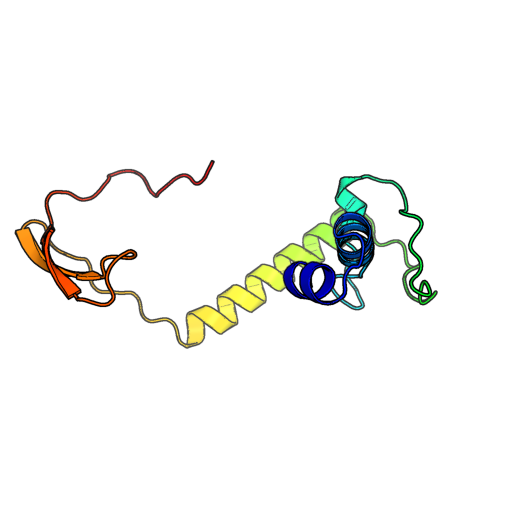 . LYS A 1 96 ? -23.623 -8.671 7.052 1.00 75.19 96 LYS A CA 1
ATOM 796 C C . LYS A 1 96 ? -23.388 -7.179 7.185 1.00 75.19 96 LYS A C 1
ATOM 798 O O . LYS A 1 96 ? -22.738 -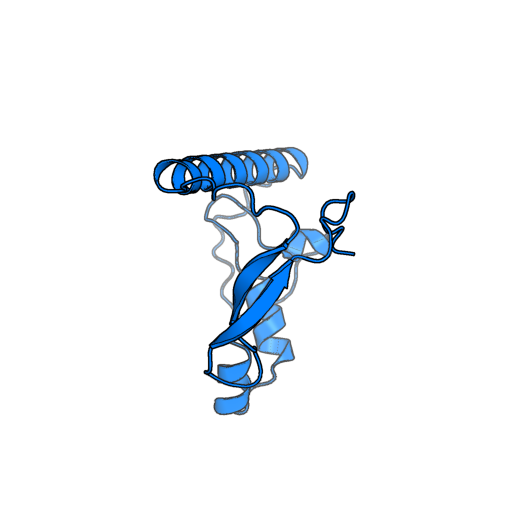6.752 8.121 1.00 75.19 96 LYS A O 1
ATOM 803 N N . THR A 1 97 ? -24.009 -6.349 6.359 1.00 78.50 97 THR A N 1
ATOM 804 C CA . THR A 1 97 ? -23.908 -4.877 6.451 1.00 78.50 97 THR A CA 1
ATOM 805 C C . THR A 1 97 ? -24.540 -4.269 7.722 1.00 78.50 97 THR A C 1
ATOM 807 O O . THR A 1 97 ? -24.845 -3.079 7.751 1.00 78.50 97 THR A O 1
ATOM 810 N N . ALA A 1 98 ? -24.763 -5.064 8.771 1.00 86.00 98 ALA A N 1
ATOM 811 C CA . ALA A 1 98 ? -25.353 -4.675 10.039 1.00 86.00 98 ALA A CA 1
ATOM 812 C C . ALA A 1 98 ? -24.295 -4.610 11.154 1.00 86.00 98 ALA A C 1
ATOM 814 O O . ALA A 1 98 ? -23.352 -5.400 11.207 1.00 86.00 98 ALA A O 1
ATOM 815 N N . TRP A 1 99 ? -24.496 -3.660 12.065 1.00 89.25 99 TRP A N 1
ATOM 816 C CA . TRP A 1 99 ? -23.723 -3.519 13.294 1.00 89.25 99 TRP A CA 1
ATOM 817 C C . TRP A 1 99 ? -24.352 -4.381 14.390 1.00 89.25 99 TRP A C 1
ATOM 819 O O . TRP A 1 99 ? -25.501 -4.146 14.766 1.00 89.25 99 TRP A O 1
ATOM 829 N N . GLU A 1 100 ? -23.606 -5.358 14.901 1.00 89.00 100 GLU A N 1
ATOM 830 C CA . GLU A 1 100 ? -24.051 -6.278 15.952 1.00 89.00 100 GLU A CA 1
ATOM 831 C C . GLU A 1 100 ? -23.422 -5.861 17.304 1.00 89.00 100 GLU A C 1
ATOM 833 O O . GLU A 1 100 ? -22.266 -5.428 17.331 1.00 89.00 100 GLU A O 1
ATOM 838 N N . PRO A 1 101 ? -24.162 -5.911 18.429 1.00 88.75 101 PRO A N 1
ATOM 839 C CA . PRO A 1 101 ? -23.614 -5.590 19.746 1.00 88.75 101 PRO A CA 1
ATOM 840 C C . PRO A 1 101 ? -22.656 -6.688 20.230 1.00 88.75 101 PRO A C 1
ATOM 842 O O . PRO A 1 101 ? -22.884 -7.873 19.991 1.00 88.75 101 PRO A O 1
ATOM 845 N N . GLY A 1 102 ? -21.603 -6.297 20.942 1.00 85.50 102 GLY A N 1
ATOM 846 C CA . GLY A 1 102 ? -20.629 -7.196 21.551 1.00 85.50 102 GLY A CA 1
ATOM 847 C C . GLY A 1 102 ? -19.996 -6.584 22.798 1.00 85.50 102 GLY A C 1
ATOM 848 O O . GLY A 1 102 ? -20.099 -5.384 23.038 1.00 85.50 102 GLY A O 1
ATOM 849 N N . GLN A 1 103 ? -19.334 -7.418 23.593 1.00 87.50 103 GLN A N 1
ATOM 850 C CA . GLN A 1 103 ? -18.636 -7.005 24.808 1.00 87.50 103 GLN A CA 1
ATOM 851 C C . GLN A 1 103 ? -17.150 -7.324 24.678 1.00 87.50 103 GLN A C 1
ATOM 853 O O . GLN A 1 103 ? -16.766 -8.392 24.196 1.00 87.50 103 GLN A O 1
ATOM 858 N N . VAL A 1 104 ? -16.308 -6.396 25.116 1.00 84.06 104 VAL A N 1
ATOM 859 C CA . VAL A 1 104 ? -14.851 -6.540 25.045 1.00 84.06 104 VAL A CA 1
ATOM 860 C C . VAL A 1 104 ? -14.393 -7.540 26.108 1.00 84.06 104 VAL A C 1
ATOM 862 O O . VAL A 1 104 ? -14.439 -7.238 27.300 1.00 84.06 104 VAL A O 1
ATOM 865 N N . SER A 1 105 ? -13.959 -8.732 25.684 1.00 81.50 105 SER A N 1
ATOM 866 C CA . SER A 1 105 ? -13.581 -9.833 26.584 1.00 81.50 105 SER A CA 1
ATOM 867 C C . SER A 1 105 ? -12.173 -9.694 27.162 1.00 81.50 105 SER A C 1
ATOM 869 O O . SER A 1 105 ? -11.960 -9.913 28.350 1.00 81.50 105 SER A O 1
ATOM 871 N N . SER A 1 106 ? -11.197 -9.341 26.330 1.00 77.44 106 SER A N 1
ATOM 872 C CA . SER A 1 106 ? -9.802 -9.163 26.730 1.00 77.44 106 SER A CA 1
ATOM 873 C C . SER A 1 106 ? -9.047 -8.379 25.663 1.00 77.44 106 SER A C 1
ATOM 875 O O . SER A 1 106 ? -9.434 -8.361 24.491 1.00 77.44 106 SER A O 1
ATOM 877 N N . ARG A 1 107 ? -7.958 -7.722 26.069 1.00 73.50 107 ARG A N 1
ATOM 878 C CA . ARG A 1 107 ? -6.978 -7.183 25.125 1.00 73.50 107 ARG A CA 1
ATOM 879 C C . ARG A 1 107 ? -5.951 -8.283 24.834 1.00 73.50 107 ARG A C 1
ATOM 881 O O . ARG A 1 107 ? -5.481 -8.902 25.785 1.00 73.50 107 ARG A O 1
ATOM 888 N N . PRO A 1 108 ? -5.620 -8.559 23.564 1.00 70.94 108 PRO A N 1
ATOM 889 C CA . PRO A 1 108 ? -4.456 -9.374 23.256 1.00 70.94 108 PRO A CA 1
ATOM 890 C C . PRO A 1 108 ? -3.199 -8.615 23.701 1.00 70.94 108 PRO A C 1
ATOM 892 O O . PRO A 1 108 ? -3.027 -7.459 23.317 1.00 70.94 108 PRO A O 1
ATOM 895 N N . ASP A 1 109 ? -2.343 -9.255 24.501 1.00 66.50 109 ASP A N 1
ATOM 896 C CA . ASP A 1 109 ? -1.078 -8.668 24.975 1.00 66.50 109 ASP A CA 1
ATOM 897 C C . ASP A 1 109 ? -0.062 -8.460 23.838 1.00 66.50 109 ASP A C 1
ATOM 899 O O . ASP A 1 109 ? 0.847 -7.638 23.945 1.00 66.50 109 ASP A O 1
ATOM 903 N N . GLU A 1 110 ? -0.231 -9.168 22.719 1.00 66.31 110 GLU A N 1
ATOM 904 C CA . GLU A 1 110 ? 0.649 -9.071 21.560 1.00 66.31 110 GLU A CA 1
ATOM 905 C C . GLU A 1 110 ? 0.010 -8.232 20.441 1.00 66.31 110 GLU A C 1
ATOM 907 O O . GLU A 1 110 ? -1.143 -8.477 20.052 1.00 66.31 110 GLU A O 1
ATOM 912 N N . PRO A 1 111 ? 0.743 -7.260 19.857 1.00 64.88 111 PRO A N 1
ATOM 913 C CA . PRO A 1 111 ? 0.306 -6.640 18.618 1.00 64.88 111 PRO A CA 1
ATOM 914 C C . PRO A 1 111 ? 0.214 -7.733 17.554 1.00 64.88 111 PRO A C 1
ATOM 916 O O . PRO A 1 111 ? 1.101 -8.578 17.451 1.00 64.88 111 PRO A O 1
ATOM 919 N N . ARG A 1 112 ? -0.864 -7.724 16.761 1.00 61.53 112 ARG A N 1
ATOM 920 C CA . ARG A 1 112 ? -1.087 -8.705 15.689 1.00 61.53 112 ARG A CA 1
ATOM 921 C C . ARG A 1 112 ? 0.156 -8.799 14.797 1.00 61.53 112 ARG A C 1
ATOM 923 O O . ARG A 1 112 ? 0.362 -7.937 13.946 1.00 61.53 112 ARG A O 1
ATOM 930 N N . MET A 1 113 ? 0.960 -9.846 14.977 1.00 39.88 113 MET A N 1
ATOM 931 C CA . MET A 1 113 ? 2.002 -10.204 14.025 1.00 39.88 113 MET A CA 1
ATOM 932 C C . MET A 1 113 ? 1.303 -10.696 12.758 1.00 39.88 113 MET A C 1
ATOM 934 O O . MET A 1 113 ? 0.679 -11.754 12.744 1.00 39.88 113 MET A O 1
ATOM 938 N N . THR A 1 114 ? 1.351 -9.898 11.697 1.00 52.16 114 THR A N 1
ATOM 939 C CA . THR A 1 114 ? 1.006 -10.366 10.355 1.00 52.16 114 THR A CA 1
ATOM 940 C C . THR A 1 114 ? 2.179 -11.208 9.850 1.00 52.16 114 THR A C 1
ATOM 942 O O . THR A 1 114 ? 3.222 -10.641 9.523 1.00 52.16 114 THR A O 1
ATOM 945 N N . ASN A 1 115 ? 2.030 -12.538 9.857 1.00 37.44 115 ASN A N 1
ATOM 946 C CA . ASN A 1 115 ? 2.913 -13.446 9.108 1.00 37.44 115 ASN A CA 1
ATOM 947 C C . ASN A 1 115 ? 2.668 -13.333 7.601 1.00 37.44 115 ASN A C 1
ATOM 949 O O . ASN A 1 115 ? 1.513 -13.028 7.218 1.00 37.44 115 ASN A O 1
#

Sequence (115 aa):
MMKKAEDDDEDPHLCLLEYRSTPIDANIKSPVLLFNKEINSLLPKFFIFNQVKGKEETRNSLEVRQMKQKEYYDKNAKDLEEVRVNEEVRVQNQNKTAWEPGQVSSRPDEPRMTN

Secondary structure (DSSP, 8-state):
-HHHHHHTT--HHHHHHHHHHS-SBTTB--GGGGGTS----SS---GGGGS---HHHHHHHHHHHHHHHHHHHHTT--PPPPPPTT-EEEEE-TTSSSEEEEE-----SS-----

Organism: NCBI:txid559131

Radius of gyration: 21.89 Å; chains: 1; bounding box: 48×29×53 Å

Foldseek 3Di:
DLVVCVVVVHDSVLVVLVQQQDAPDLQAGGVCVVVVDHGDHPDPPPPSHPPPDDPVRNVVVVVVVVVVVCVVCVVPDDDDPDDDQQDWDWDCDPVDNDTDIDGRHDDDPDDDDDD